Protein AF-A0A7J9AXH0-F1 (afdb_monomer)

Radius of gyration: 22.96 Å; Cα contacts (8 Å, |Δi|>4): 70; chains: 1; bounding box: 42×42×72 Å

Organism: NCBI:txid34288

Solvent-accessible surface area (backbone atoms only — not comparable to full-atom values): 9276 Å² total; per-residue (Å²): 142,60,66,70,61,54,51,52,53,50,53,54,52,52,51,51,49,63,71,73,42,51,74,65,54,50,52,51,52,49,51,52,50,50,40,57,54,37,20,52,28,38,14,60,62,45,39,68,64,46,57,76,74,50,66,73,79,60,76,68,58,72,54,77,76,84,62,96,84,55,97,81,69,86,68,77,56,35,61,53,49,59,60,36,29,52,63,24,42,53,52,37,53,52,36,73,74,63,70,43,71,68,52,54,53,52,46,51,50,27,47,53,54,50,52,52,65,72,55,73,54,97,37,72,68,58,48,52,52,52,51,53,53,51,52,52,53,52,52,51,53,50,51,51,50,52,52,50,52,50,52,49,51,50,56,54,56,63,72,68,60,132

Nearest PDB structures (foldseek):
  8ik3-assembly1_F  TM=2.976E-01  e=2.856E+00  Homo sapiens
  8imo-assembly1_c  TM=2.751E-01  e=8.618E+00  Anthocerotibacter panamensis

InterPro domains:
  IPR007369 Peptidase A22B, signal peptide peptidase [PF04258] (1-133)
  IPR007369 Peptidase A22B, signal peptide peptidase [PTHR12174] (2-134)

Sequence (162 aa):
MRFPFIGSAMLLSLFLLFKFLSKDLVNAVLTCYFFVLGTVALSATILPAMKRFLPKHWNEDLIIWHFPYFRSLEIEFTRSQIIAAIPGSFFCAWYASQKHWLANNILGLAFCIQGIEMLSLGSFKTGAILLVRIGVVILISLFVHWKLGFLYTIYYGFFSLP

Secondary structure (DSSP, 8-state):
--HHHHHHHHHHHHHHHHHHS-HHHHHHHHHHHHHHHHHHHHHHHHHHHHTTTS-GGGSS-B-----TT-TT-----BHHHHHHHHHHHHHHHHHHHH--HHHHHHHHHHHHHHHHHH---SSHHHHHHHHHHHHHHHHHHHHHHHHHHHHHHHHHHHTT--

Structure (mmCIF, N/CA/C/O backbone):
data_AF-A0A7J9AXH0-F1
#
_entry.id   AF-A0A7J9AXH0-F1
#
loop_
_atom_site.group_PDB
_atom_site.id
_atom_site.type_symbol
_atom_site.label_atom_id
_atom_site.label_alt_id
_atom_site.label_comp_id
_atom_site.label_asym_id
_atom_site.label_entity_id
_atom_site.label_seq_id
_atom_site.pdbx_PDB_ins_code
_atom_site.Cartn_x
_atom_site.Cartn_y
_atom_site.Cartn_z
_atom_site.occupancy
_atom_site.B_iso_or_equiv
_atom_site.auth_seq_id
_atom_site.auth_comp_id
_atom_site.auth_asym_id
_atom_site.auth_atom_id
_atom_site.pdbx_PDB_model_num
ATOM 1 N N . MET A 1 1 ? -23.057 18.180 -12.168 1.00 52.19 1 MET A N 1
ATOM 2 C CA . MET A 1 1 ? -23.467 18.507 -10.781 1.00 52.19 1 MET A CA 1
ATOM 3 C C . MET A 1 1 ? -24.158 17.320 -10.081 1.00 52.19 1 MET A C 1
ATOM 5 O O . MET A 1 1 ? -25.211 17.487 -9.491 1.00 52.19 1 MET A O 1
ATOM 9 N N . ARG A 1 2 ? -23.581 16.105 -10.122 1.00 55.50 2 ARG A N 1
ATOM 10 C CA . ARG A 1 2 ? -24.133 14.909 -9.433 1.00 55.50 2 ARG A CA 1
ATOM 11 C C . ARG A 1 2 ? -23.367 14.532 -8.156 1.00 55.50 2 ARG A C 1
ATOM 13 O O . ARG A 1 2 ? -23.830 13.737 -7.351 1.00 55.50 2 ARG A O 1
ATOM 20 N N . PHE A 1 3 ? -22.200 15.144 -7.973 1.00 63.25 3 PHE A N 1
ATOM 21 C CA . PHE A 1 3 ? -21.231 14.824 -6.933 1.00 63.25 3 PHE A CA 1
ATOM 22 C C . PHE A 1 3 ? -21.774 14.877 -5.485 1.00 63.25 3 PHE A C 1
ATOM 24 O O . PHE A 1 3 ? -21.510 13.933 -4.744 1.00 63.25 3 PHE A O 1
ATOM 31 N N . PRO A 1 4 ? -22.584 15.875 -5.064 1.00 75.00 4 PRO A N 1
ATOM 32 C CA . PRO A 1 4 ? -23.054 15.929 -3.674 1.00 75.00 4 PRO A CA 1
ATOM 33 C C . PRO A 1 4 ? -24.117 14.868 -3.339 1.00 75.00 4 PRO A C 1
ATOM 35 O O . PRO A 1 4 ? -24.125 14.339 -2.230 1.00 75.00 4 PRO A O 1
ATOM 38 N N . PHE A 1 5 ? -24.971 14.491 -4.298 1.00 81.50 5 PHE A N 1
ATOM 39 C CA . PHE A 1 5 ? -25.994 13.460 -4.084 1.00 81.50 5 PHE A CA 1
ATOM 40 C C . PHE A 1 5 ? -25.398 12.050 -4.024 1.00 81.50 5 PHE A C 1
ATOM 42 O O . PHE A 1 5 ? -25.774 11.269 -3.153 1.00 81.50 5 PHE A O 1
ATOM 49 N N . ILE A 1 6 ? -24.422 11.742 -4.890 1.00 88.56 6 ILE A N 1
ATOM 50 C CA . ILE A 1 6 ? -23.695 10.463 -4.824 1.00 88.56 6 ILE A CA 1
ATOM 51 C C . ILE A 1 6 ? -22.936 10.343 -3.496 1.00 88.56 6 ILE A C 1
ATOM 53 O O . ILE A 1 6 ? -22.958 9.276 -2.891 1.00 88.56 6 ILE A O 1
ATOM 57 N N . GLY A 1 7 ? -22.321 11.428 -3.009 1.00 83.62 7 GLY A N 1
ATOM 58 C CA . GLY A 1 7 ? -21.620 11.428 -1.722 1.00 83.62 7 GLY A CA 1
ATOM 59 C C . GLY A 1 7 ? -22.544 11.130 -0.537 1.00 83.62 7 GLY A C 1
ATOM 60 O O . GLY A 1 7 ? -22.219 10.289 0.298 1.00 83.62 7 GLY A O 1
ATOM 61 N N . SER A 1 8 ? -23.724 11.758 -0.492 1.00 89.31 8 SER A N 1
ATOM 62 C CA . SER A 1 8 ? -24.710 11.507 0.569 1.00 89.31 8 SER A CA 1
ATOM 63 C C . SER A 1 8 ? -25.245 10.069 0.536 1.00 89.31 8 SER A C 1
ATOM 65 O O . SER A 1 8 ? -25.302 9.412 1.576 1.00 89.31 8 SER A O 1
ATOM 67 N N . ALA A 1 9 ? -25.541 9.536 -0.656 1.00 90.12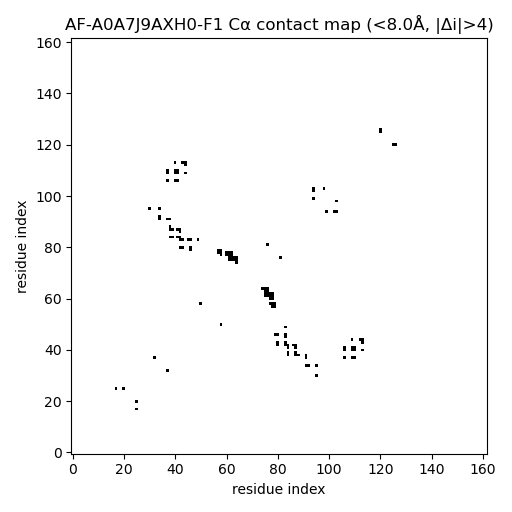 9 ALA A N 1
ATOM 68 C CA . ALA A 1 9 ? -25.961 8.145 -0.822 1.00 90.12 9 ALA A CA 1
ATOM 69 C C . ALA A 1 9 ? -24.865 7.141 -0.406 1.00 90.12 9 ALA A C 1
ATOM 71 O O . ALA A 1 9 ? -25.159 6.156 0.270 1.00 90.12 9 ALA A O 1
ATOM 72 N N . MET A 1 10 ? -23.597 7.411 -0.743 1.00 89.38 10 MET A N 1
ATOM 73 C CA . MET A 1 10 ? -22.444 6.600 -0.321 1.00 89.38 10 MET A CA 1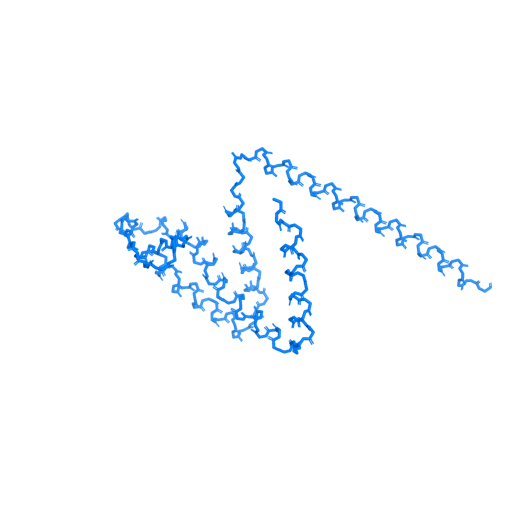
ATOM 74 C C . MET A 1 10 ? -22.281 6.573 1.201 1.00 89.38 10 MET A C 1
ATOM 76 O O . MET A 1 10 ? -22.119 5.500 1.781 1.00 89.38 10 MET A O 1
ATOM 80 N N . LEU A 1 11 ? -22.371 7.734 1.855 1.00 88.06 11 LEU A N 1
ATOM 81 C CA . LEU A 1 11 ? -22.264 7.841 3.312 1.00 88.06 11 LEU A CA 1
ATOM 82 C C . LEU A 1 11 ? -23.411 7.112 4.023 1.00 88.06 11 LEU A C 1
ATOM 84 O O . LEU A 1 11 ? -23.166 6.403 4.999 1.00 88.06 11 LEU A O 1
ATOM 88 N N . LEU A 1 12 ? -24.642 7.228 3.514 1.00 91.88 12 LEU A N 1
ATOM 89 C CA . LEU A 1 12 ? -25.798 6.507 4.050 1.00 91.88 12 LEU A CA 1
ATOM 90 C C . LEU A 1 12 ? -25.628 4.989 3.893 1.00 91.88 12 LEU A C 1
ATOM 92 O O . LEU A 1 12 ? -25.870 4.243 4.841 1.00 91.88 12 LEU A O 1
ATOM 96 N N . SER A 1 13 ? -25.151 4.526 2.736 1.00 87.44 13 SER A N 1
ATOM 97 C CA . SER A 1 13 ? -24.892 3.103 2.498 1.00 87.44 13 SER A CA 1
ATOM 98 C C . SER A 1 13 ? -23.785 2.556 3.406 1.00 87.44 13 SER A C 1
ATOM 100 O O . SER A 1 13 ? -23.914 1.451 3.930 1.00 87.44 13 SER A O 1
ATOM 102 N N . LEU A 1 14 ? -22.720 3.331 3.636 1.00 83.31 14 LEU A N 1
ATOM 103 C CA . LEU A 1 14 ? -21.621 2.950 4.524 1.00 83.31 14 LEU A CA 1
ATOM 104 C C . LEU A 1 14 ? -22.064 2.919 5.998 1.00 83.31 14 LEU A C 1
ATOM 106 O O . LEU A 1 14 ? -21.681 2.021 6.745 1.00 83.31 14 LEU A O 1
ATOM 110 N N . PHE A 1 15 ? -22.929 3.850 6.404 1.00 87.00 15 PHE A N 1
ATOM 111 C CA . PHE A 1 15 ? -23.536 3.853 7.735 1.00 87.00 15 PHE A CA 1
ATOM 112 C C . PHE A 1 15 ? -24.410 2.614 7.974 1.00 87.00 15 PHE A C 1
ATOM 114 O O . PHE A 1 15 ? -24.295 1.972 9.019 1.00 87.00 15 PHE A O 1
ATOM 121 N N . LEU A 1 16 ? -25.252 2.239 7.003 1.00 84.12 16 LEU A N 1
ATOM 122 C CA . LEU A 1 16 ? -26.055 1.015 7.091 1.00 84.12 16 LEU A CA 1
ATOM 123 C C . LEU A 1 16 ? -25.170 -0.235 7.130 1.00 84.12 16 LEU A C 1
ATOM 125 O O . LEU A 1 16 ? -25.423 -1.122 7.942 1.00 84.12 16 LEU A O 1
ATOM 129 N N . LEU A 1 17 ? -24.106 -0.279 6.323 1.00 82.75 17 LEU A N 1
ATOM 130 C CA . LEU A 1 17 ? -23.141 -1.379 6.326 1.00 82.75 17 LEU A CA 1
ATOM 131 C C . LEU A 1 17 ? -22.550 -1.593 7.729 1.00 82.75 17 LEU A C 1
ATOM 133 O O . LEU A 1 17 ? -22.597 -2.705 8.243 1.00 82.75 17 LEU A O 1
ATOM 137 N N . PHE A 1 18 ? -22.064 -0.533 8.384 1.00 78.19 18 PHE A N 1
ATOM 138 C CA . PHE A 1 18 ? -21.505 -0.635 9.738 1.00 78.19 18 PHE A CA 1
ATOM 139 C C . PHE A 1 18 ? -22.547 -0.907 10.824 1.00 78.19 18 PHE A C 1
ATOM 141 O O . PHE A 1 18 ? -22.207 -1.466 11.864 1.00 78.19 18 PHE A O 1
ATOM 148 N N . LYS A 1 19 ? -23.807 -0.518 10.605 1.00 80.75 19 LYS A N 1
ATOM 149 C CA . LYS A 1 19 ? -24.894 -0.775 11.554 1.00 80.75 19 LYS A CA 1
ATOM 150 C C . LYS A 1 19 ? -25.390 -2.224 11.502 1.00 80.75 19 LYS A C 1
ATOM 152 O O . LYS A 1 19 ? -25.782 -2.753 12.538 1.00 80.75 19 LYS A O 1
ATOM 157 N N . PHE A 1 20 ? -25.394 -2.845 10.322 1.00 79.56 20 PHE A N 1
ATOM 158 C CA . PHE A 1 20 ? -25.879 -4.215 10.126 1.00 79.56 20 PHE A CA 1
ATOM 159 C C . PHE A 1 20 ? -24.779 -5.283 10.195 1.00 79.56 20 PHE A C 1
ATOM 161 O O . PHE A 1 20 ? -25.090 -6.439 10.478 1.00 79.56 20 PHE A O 1
ATOM 168 N N . LEU A 1 21 ? -23.507 -4.936 9.973 1.00 80.12 21 LEU A N 1
ATOM 169 C CA . LEU A 1 21 ? -22.401 -5.878 10.141 1.00 80.12 21 LEU A CA 1
ATOM 170 C C . LEU A 1 21 ? -21.919 -5.934 11.594 1.00 80.12 21 LEU A C 1
ATOM 172 O O . LEU A 1 21 ? -21.580 -4.921 12.204 1.00 80.12 21 LEU A O 1
ATOM 176 N N . SER A 1 22 ? -21.797 -7.149 12.127 1.00 81.38 22 SER A N 1
ATOM 177 C CA . SER A 1 22 ? -21.092 -7.399 13.384 1.00 81.38 22 SER A CA 1
ATOM 178 C C . SER A 1 22 ? -19.587 -7.145 13.229 1.00 81.38 22 SER A C 1
ATOM 180 O O . SER A 1 22 ? -19.024 -7.278 12.140 1.00 81.38 22 SER A O 1
ATOM 182 N N . LYS A 1 23 ? -18.914 -6.796 14.336 1.00 79.19 23 LYS A N 1
ATOM 183 C CA . LYS A 1 23 ? -17.469 -6.482 14.368 1.00 79.19 23 LYS A CA 1
ATOM 184 C C . LYS A 1 23 ? -16.612 -7.569 13.707 1.00 79.19 23 LYS A C 1
ATOM 186 O O . LYS A 1 23 ? -15.655 -7.249 13.004 1.00 79.19 23 LYS A O 1
ATOM 191 N N . ASP A 1 24 ? -16.994 -8.832 13.875 1.00 82.56 24 ASP A N 1
ATOM 192 C CA . ASP A 1 24 ? -16.280 -9.974 13.300 1.00 82.56 24 ASP A CA 1
ATOM 193 C C . ASP A 1 24 ? -16.443 -10.054 11.780 1.00 82.56 24 ASP A C 1
ATOM 195 O O . ASP A 1 24 ? -15.471 -10.317 11.069 1.00 82.56 24 ASP A O 1
ATOM 199 N N . LEU A 1 25 ? -17.639 -9.746 11.262 1.00 83.50 25 LEU A N 1
ATOM 200 C CA . LEU A 1 25 ? -17.896 -9.743 9.823 1.00 83.50 25 LEU A CA 1
ATOM 201 C C . LEU A 1 25 ? -17.184 -8.572 9.141 1.00 83.50 25 LEU A C 1
ATOM 203 O O . LEU A 1 25 ? -16.578 -8.766 8.090 1.00 83.50 25 LEU A O 1
ATOM 207 N N . VAL A 1 26 ? -17.165 -7.385 9.765 1.00 83.94 26 VAL A N 1
ATOM 208 C CA . VAL A 1 26 ? -16.379 -6.242 9.262 1.00 83.94 26 VAL A CA 1
ATOM 209 C C . VAL A 1 26 ? -14.899 -6.603 9.179 1.00 83.94 26 VAL A C 1
ATOM 211 O O . VAL A 1 26 ? -14.275 -6.366 8.149 1.00 83.94 26 VAL A O 1
ATOM 214 N N . ASN A 1 27 ? -14.336 -7.203 10.228 1.00 82.56 27 ASN A N 1
ATOM 215 C CA . ASN A 1 27 ? -12.922 -7.566 10.251 1.00 82.56 27 ASN A CA 1
ATOM 216 C C . ASN A 1 27 ? -12.580 -8.636 9.198 1.00 82.56 27 ASN A C 1
ATOM 218 O O . ASN A 1 27 ? -11.549 -8.544 8.529 1.00 82.56 27 ASN A O 1
ATOM 222 N N . ALA A 1 28 ? -13.460 -9.621 9.001 1.00 82.88 28 ALA A N 1
ATOM 223 C CA . ALA A 1 28 ? -13.295 -10.649 7.976 1.00 82.88 28 ALA A CA 1
ATOM 224 C C . ALA A 1 28 ? -13.362 -10.063 6.556 1.00 82.88 28 ALA A C 1
ATOM 226 O O . ALA A 1 28 ? -12.481 -10.330 5.736 1.00 82.88 28 ALA A O 1
ATOM 227 N N . VAL A 1 29 ? -14.359 -9.215 6.277 1.00 83.81 29 VAL A N 1
ATOM 228 C CA . VAL A 1 29 ? -14.506 -8.535 4.979 1.00 83.81 29 VAL A CA 1
ATOM 229 C C . VAL A 1 29 ? -13.319 -7.616 4.714 1.00 83.81 29 VAL A C 1
ATOM 231 O O . VAL A 1 29 ? -12.770 -7.637 3.618 1.00 83.81 29 VAL A O 1
ATOM 234 N N . LEU A 1 30 ? -12.879 -6.857 5.717 1.00 81.25 30 LEU A N 1
ATOM 235 C CA . LEU A 1 30 ? -11.729 -5.967 5.606 1.00 81.25 30 LEU A CA 1
ATOM 236 C C . LEU A 1 30 ? -10.438 -6.752 5.338 1.00 81.25 30 LEU A C 1
ATOM 238 O O . LEU A 1 30 ? -9.657 -6.362 4.477 1.00 81.25 30 LEU A O 1
ATOM 242 N N . THR A 1 31 ? -10.244 -7.890 6.010 1.00 80.44 31 THR A N 1
ATOM 243 C CA . THR A 1 31 ? -9.097 -8.780 5.768 1.00 80.44 31 THR A CA 1
ATOM 244 C C . THR A 1 31 ? -9.127 -9.350 4.348 1.00 80.44 31 THR A C 1
ATOM 246 O O . THR A 1 31 ? -8.109 -9.330 3.661 1.00 80.44 31 THR A O 1
ATOM 249 N N . CYS A 1 32 ? -10.291 -9.803 3.874 1.00 82.25 32 CYS A N 1
ATOM 250 C CA . CYS A 1 32 ? -10.467 -10.289 2.504 1.00 82.25 32 CYS A CA 1
ATOM 251 C C . CYS A 1 32 ? -10.195 -9.183 1.470 1.00 82.25 32 CYS A C 1
ATOM 253 O O . CYS A 1 32 ? -9.470 -9.387 0.498 1.00 82.25 32 CYS A O 1
ATOM 255 N N . TYR A 1 33 ? -10.712 -7.981 1.718 1.00 83.12 33 TYR A N 1
ATOM 256 C CA . TYR A 1 33 ? -10.494 -6.814 0.871 1.00 83.12 33 TYR A CA 1
ATOM 257 C C . TYR A 1 33 ? -9.009 -6.436 0.788 1.00 83.12 33 TYR A C 1
ATOM 259 O O . TYR A 1 33 ? -8.470 -6.285 -0.310 1.00 83.12 33 TYR A O 1
ATOM 267 N N . PHE A 1 34 ? -8.325 -6.354 1.934 1.00 81.94 34 PHE A N 1
ATOM 268 C CA . PHE A 1 34 ? -6.886 -6.100 1.984 1.00 81.94 34 PHE A CA 1
ATOM 269 C C . PHE A 1 34 ? -6.067 -7.211 1.337 1.00 81.94 34 PHE A C 1
ATOM 271 O O . PHE A 1 34 ? -5.035 -6.921 0.743 1.00 81.94 34 PHE A O 1
ATOM 278 N N . PHE A 1 35 ? -6.526 -8.458 1.398 1.00 82.06 35 PHE A N 1
ATOM 279 C CA . PHE A 1 35 ? -5.870 -9.577 0.734 1.00 82.06 35 PHE A CA 1
ATOM 280 C C . PHE A 1 35 ? -5.954 -9.468 -0.796 1.00 82.06 35 PHE A C 1
ATOM 282 O O . PHE A 1 35 ? -4.933 -9.537 -1.486 1.00 82.06 35 PHE A O 1
ATOM 289 N N . VAL A 1 36 ? -7.156 -9.245 -1.338 1.00 81.06 36 VAL A N 1
ATOM 290 C CA . VAL A 1 36 ? -7.369 -9.148 -2.792 1.00 81.06 36 VAL A CA 1
ATOM 291 C C . VAL A 1 36 ? -6.655 -7.924 -3.356 1.00 81.06 36 VAL A C 1
ATOM 293 O O . VAL A 1 36 ? -5.831 -8.049 -4.264 1.00 81.06 36 VAL A O 1
ATOM 296 N N . LEU A 1 37 ? -6.911 -6.742 -2.792 1.00 82.31 37 LEU A N 1
ATOM 297 C CA . LEU A 1 37 ? -6.268 -5.521 -3.272 1.00 82.31 37 LEU A CA 1
ATOM 298 C C . LEU A 1 37 ? -4.773 -5.488 -2.968 1.00 82.31 37 LEU A C 1
ATOM 300 O O . LEU A 1 37 ? -4.008 -4.952 -3.763 1.00 82.31 37 LEU A O 1
ATOM 304 N N . GLY A 1 38 ? -4.348 -6.073 -1.850 1.00 83.69 38 GLY A N 1
ATOM 305 C CA . GLY A 1 38 ? -2.943 -6.156 -1.468 1.00 83.69 38 GLY A CA 1
ATOM 306 C C . GLY A 1 38 ? -2.146 -7.028 -2.424 1.00 83.69 38 GLY A C 1
ATOM 307 O O . GLY A 1 38 ? -1.050 -6.646 -2.816 1.00 83.69 38 GLY A O 1
ATOM 308 N N . THR A 1 39 ? -2.716 -8.148 -2.873 1.00 81.94 39 THR A N 1
ATOM 309 C CA . THR A 1 39 ? -2.101 -9.000 -3.902 1.00 81.94 39 THR A CA 1
ATOM 310 C C . THR A 1 39 ? -1.921 -8.237 -5.213 1.00 81.94 39 THR A C 1
ATOM 312 O O . THR A 1 39 ? -0.839 -8.272 -5.799 1.00 81.94 39 THR A O 1
ATOM 315 N N . VAL A 1 40 ? -2.947 -7.497 -5.649 1.00 80.38 40 VAL A N 1
ATOM 316 C CA . VAL A 1 40 ? -2.879 -6.678 -6.869 1.00 80.38 40 VAL A CA 1
ATOM 317 C C . VAL A 1 40 ? -1.830 -5.572 -6.722 1.00 80.38 40 VAL A C 1
ATOM 319 O O . VAL A 1 40 ? -0.924 -5.490 -7.549 1.00 80.38 40 VAL A O 1
ATOM 322 N N . ALA A 1 41 ? -1.876 -4.787 -5.644 1.00 83.12 41 ALA A N 1
ATOM 323 C CA . ALA A 1 41 ? -0.929 -3.697 -5.398 1.00 83.12 41 ALA A CA 1
ATOM 324 C C . ALA A 1 41 ? 0.521 -4.194 -5.253 1.00 83.12 41 ALA A C 1
ATOM 326 O O . ALA A 1 41 ? 1.443 -3.584 -5.794 1.00 83.12 41 ALA A O 1
ATOM 327 N N . LEU A 1 42 ? 0.744 -5.327 -4.575 1.00 81.00 42 LEU A N 1
ATOM 328 C CA . LEU A 1 42 ? 2.068 -5.949 -4.475 1.00 81.00 42 LEU A CA 1
ATOM 329 C C . LEU A 1 42 ? 2.563 -6.446 -5.830 1.00 81.00 42 LEU A C 1
ATOM 331 O O . LEU A 1 42 ? 3.710 -6.202 -6.192 1.00 81.00 42 LEU A O 1
ATOM 335 N N . SER A 1 43 ? 1.708 -7.113 -6.604 1.00 76.56 43 SER A N 1
ATOM 336 C CA . SER A 1 43 ? 2.090 -7.583 -7.937 1.00 76.56 43 SER A CA 1
ATOM 337 C C . SER A 1 43 ? 2.453 -6.419 -8.867 1.00 76.56 43 SER A C 1
ATOM 339 O O . SER A 1 43 ? 3.465 -6.493 -9.563 1.00 76.56 43 SER A O 1
ATOM 341 N N . ALA A 1 44 ? 1.704 -5.312 -8.809 1.00 75.06 44 ALA A N 1
ATOM 342 C CA . ALA A 1 44 ? 1.949 -4.109 -9.597 1.00 75.06 44 ALA A CA 1
ATOM 343 C C . ALA A 1 44 ? 3.231 -3.373 -9.174 1.00 75.06 44 ALA A C 1
ATOM 345 O O . ALA A 1 44 ? 3.992 -2.936 -10.031 1.00 75.06 44 ALA A O 1
ATOM 346 N N . THR A 1 45 ? 3.532 -3.312 -7.873 1.00 78.25 45 THR A N 1
ATOM 347 C CA . THR A 1 45 ? 4.773 -2.700 -7.361 1.00 78.25 45 THR A CA 1
ATOM 348 C C . THR A 1 45 ? 6.019 -3.557 -7.593 1.00 78.25 45 THR A C 1
ATOM 350 O O . THR A 1 45 ? 7.103 -3.015 -7.814 1.00 78.25 45 THR A O 1
ATOM 353 N N . ILE A 1 46 ? 5.891 -4.886 -7.603 1.00 72.12 46 ILE A N 1
ATOM 354 C CA . ILE A 1 46 ? 6.991 -5.819 -7.903 1.00 72.12 46 ILE A CA 1
ATOM 355 C C . ILE A 1 46 ? 7.278 -5.879 -9.412 1.00 72.12 46 ILE A C 1
ATOM 357 O O . ILE A 1 46 ? 8.429 -6.060 -9.816 1.00 72.12 46 ILE A O 1
ATOM 361 N N . LEU A 1 47 ? 6.266 -5.675 -10.259 1.00 71.25 47 LEU A N 1
ATOM 362 C CA . LEU A 1 47 ? 6.389 -5.704 -11.717 1.00 71.25 47 LEU A CA 1
ATOM 363 C C . LEU A 1 47 ? 7.521 -4.812 -12.282 1.00 71.25 47 LEU A C 1
ATOM 365 O O . LEU A 1 47 ? 8.322 -5.336 -13.058 1.00 71.25 47 LEU A O 1
ATOM 369 N N . PRO A 1 48 ? 7.670 -3.515 -11.928 1.00 67.75 48 PRO A N 1
ATOM 370 C CA . PRO A 1 48 ? 8.776 -2.686 -12.419 1.00 67.75 48 PRO A CA 1
ATOM 371 C C . PRO A 1 48 ? 10.151 -3.169 -11.934 1.00 67.75 48 PRO A C 1
ATOM 373 O O . PRO A 1 48 ? 11.132 -3.034 -12.666 1.00 67.75 48 PRO A O 1
ATOM 376 N N . ALA A 1 49 ? 10.238 -3.781 -10.748 1.00 68.69 49 ALA A N 1
ATOM 377 C CA . ALA A 1 49 ? 11.478 -4.377 -10.250 1.00 68.69 49 ALA A CA 1
ATOM 378 C C . ALA A 1 49 ? 11.833 -5.672 -11.006 1.00 68.69 49 ALA A C 1
ATOM 380 O O . ALA A 1 49 ? 12.991 -5.877 -11.375 1.00 68.69 49 ALA A O 1
ATOM 381 N N . MET A 1 50 ? 10.838 -6.514 -11.306 1.00 62.94 50 MET A N 1
ATOM 382 C CA . MET A 1 50 ? 11.015 -7.756 -12.066 1.00 62.94 50 MET A CA 1
ATOM 383 C C . MET A 1 50 ? 11.284 -7.515 -13.553 1.00 62.94 50 MET A C 1
ATOM 385 O O . MET A 1 50 ? 12.083 -8.240 -14.142 1.00 62.94 50 MET A O 1
ATOM 389 N N . LYS A 1 51 ? 10.712 -6.465 -14.157 1.00 63.97 51 LYS A N 1
ATOM 390 C CA . LYS A 1 51 ? 11.010 -6.057 -15.544 1.00 63.97 51 LYS A CA 1
ATOM 391 C C . LYS A 1 51 ? 12.503 -5.798 -15.786 1.00 63.97 51 LYS A C 1
ATOM 393 O O . LYS A 1 51 ? 12.955 -5.933 -16.915 1.00 63.97 51 LYS A O 1
ATOM 398 N N . ARG A 1 52 ? 13.282 -5.471 -14.745 1.00 63.28 52 ARG A N 1
ATOM 399 C CA . ARG A 1 52 ? 14.745 -5.317 -14.838 1.00 63.28 52 ARG A CA 1
ATOM 400 C C . ARG A 1 52 ? 15.491 -6.651 -14.966 1.00 63.28 52 ARG A C 1
ATOM 402 O O . ARG A 1 52 ? 16.598 -6.670 -15.492 1.00 63.28 52 ARG A O 1
ATOM 409 N N . PHE A 1 53 ? 14.896 -7.739 -14.484 1.00 61.44 53 PHE A N 1
ATOM 410 C CA . PHE A 1 53 ? 15.463 -9.088 -14.521 1.00 61.44 53 PHE A CA 1
ATOM 411 C C . PHE A 1 53 ? 14.850 -9.977 -15.614 1.00 61.44 53 PHE A C 1
ATOM 413 O O . PHE A 1 53 ? 15.450 -10.990 -15.965 1.00 61.44 53 PHE A O 1
ATOM 420 N N . LEU A 1 54 ? 13.683 -9.622 -16.165 1.00 57.16 54 LEU A N 1
ATOM 421 C CA . LEU A 1 54 ? 13.025 -10.393 -17.224 1.00 57.16 54 LEU A CA 1
ATOM 422 C C . LEU A 1 54 ? 13.537 -10.016 -18.634 1.00 57.16 54 LEU A C 1
ATOM 424 O O . LEU A 1 54 ? 13.672 -8.832 -18.946 1.00 57.16 54 LEU A O 1
ATOM 428 N N . PRO A 1 55 ? 13.768 -11.000 -19.526 1.00 55.38 55 PRO A N 1
ATOM 429 C CA . PRO A 1 55 ? 14.123 -10.752 -20.925 1.00 55.38 55 PRO A CA 1
ATOM 430 C C . PRO A 1 55 ? 12.969 -10.085 -21.702 1.00 55.38 55 PRO A C 1
ATOM 432 O O . PRO A 1 55 ? 11.803 -10.433 -21.513 1.00 55.38 55 PRO A O 1
ATOM 435 N N . LYS A 1 56 ? 13.301 -9.149 -22.614 1.00 56.47 56 LYS A N 1
ATOM 436 C CA . LYS A 1 56 ? 12.354 -8.295 -23.379 1.00 56.47 56 LYS A CA 1
ATOM 437 C C . LYS A 1 56 ? 11.165 -9.042 -24.004 1.00 56.47 56 LYS A C 1
ATOM 439 O O . LYS A 1 56 ? 10.063 -8.507 -24.018 1.00 56.47 56 LYS A O 1
ATOM 444 N N . HIS A 1 57 ? 11.371 -10.283 -24.444 1.00 53.09 57 HIS A N 1
ATOM 445 C CA . HIS A 1 57 ? 10.363 -11.099 -25.126 1.00 53.09 57 HIS A CA 1
ATOM 446 C C . HIS A 1 57 ? 9.098 -11.374 -24.287 1.00 53.09 57 HIS A C 1
ATOM 448 O O . HIS A 1 57 ? 8.025 -11.577 -24.840 1.00 53.09 57 HIS A O 1
ATOM 454 N N . TRP A 1 58 ? 9.177 -11.332 -22.950 1.00 50.62 58 TRP A N 1
ATOM 455 C CA . TRP A 1 58 ? 8.010 -11.572 -22.083 1.00 50.62 58 TRP A CA 1
ATOM 456 C C . TRP A 1 58 ? 7.145 -10.329 -21.819 1.00 50.62 58 TRP A C 1
ATOM 458 O O . TRP A 1 58 ? 6.084 -10.423 -21.193 1.00 50.62 58 TRP A O 1
ATOM 468 N N . ASN A 1 59 ? 7.614 -9.162 -22.261 1.00 51.59 59 ASN A N 1
ATOM 469 C CA . ASN A 1 59 ? 6.965 -7.873 -22.044 1.00 51.59 59 ASN A CA 1
ATOM 470 C C . ASN A 1 59 ? 6.130 -7.419 -23.261 1.00 51.59 59 ASN A C 1
ATOM 472 O O . ASN A 1 59 ? 5.399 -6.442 -23.144 1.00 51.59 59 ASN A O 1
ATOM 476 N N . GLU A 1 60 ? 6.244 -8.106 -24.405 1.00 50.41 60 GLU A N 1
ATOM 477 C CA . GLU A 1 60 ? 5.650 -7.704 -25.695 1.00 50.41 60 GLU A CA 1
ATOM 478 C C . GLU A 1 60 ? 4.336 -8.447 -26.033 1.00 50.41 60 GLU A C 1
ATOM 480 O O . GLU A 1 60 ? 3.524 -7.930 -26.797 1.00 50.41 60 GLU A O 1
ATOM 485 N N . ASP A 1 61 ? 4.054 -9.595 -25.402 1.00 45.38 61 ASP A N 1
ATOM 486 C CA . ASP A 1 61 ? 2.783 -10.325 -25.558 1.00 45.38 61 ASP A CA 1
ATOM 487 C C . ASP A 1 61 ? 1.670 -9.707 -24.683 1.00 45.38 61 ASP A C 1
ATOM 489 O O . ASP A 1 61 ? 1.359 -10.181 -23.580 1.00 45.38 61 ASP A O 1
ATOM 493 N N . LEU A 1 62 ? 1.055 -8.630 -25.177 1.00 49.44 62 LEU A N 1
ATOM 494 C CA . LEU A 1 62 ? -0.194 -8.087 -24.638 1.00 49.44 62 LEU A CA 1
ATOM 495 C C . LEU A 1 62 ? -1.349 -9.039 -24.991 1.00 49.44 62 LEU A C 1
ATOM 497 O O . LEU A 1 62 ? -1.864 -9.029 -26.107 1.00 49.44 62 LEU A O 1
ATOM 501 N N . ILE A 1 63 ? -1.775 -9.882 -24.045 1.00 46.00 63 ILE A N 1
ATOM 502 C CA . ILE A 1 63 ? -3.007 -10.666 -24.202 1.00 46.00 63 ILE A CA 1
ATOM 503 C C . ILE A 1 63 ? -4.182 -9.748 -23.866 1.00 46.00 63 ILE A C 1
ATOM 505 O O . ILE A 1 63 ? -4.569 -9.599 -22.709 1.00 46.00 63 ILE A O 1
ATOM 509 N N . ILE A 1 64 ? -4.749 -9.125 -24.895 1.00 44.69 64 ILE A N 1
ATOM 510 C CA . ILE A 1 64 ? -5.945 -8.293 -24.773 1.00 44.69 64 ILE A CA 1
ATOM 511 C C . ILE A 1 64 ? -7.158 -9.225 -24.647 1.00 44.69 64 ILE A C 1
ATOM 513 O O . ILE A 1 64 ? -7.637 -9.786 -25.633 1.00 44.69 64 ILE A O 1
ATOM 517 N N . TRP A 1 65 ? -7.657 -9.414 -23.425 1.00 39.81 65 TRP A N 1
ATOM 518 C CA . TRP A 1 65 ? -8.911 -10.131 -23.178 1.00 39.81 65 TRP A CA 1
ATOM 519 C C . TRP A 1 65 ? -10.101 -9.195 -23.432 1.00 39.81 65 TRP A C 1
ATOM 521 O O . TRP A 1 65 ? -10.421 -8.334 -22.616 1.00 39.81 65 TRP A O 1
ATOM 531 N N . HIS A 1 66 ? -10.769 -9.355 -24.576 1.00 39.75 66 HIS A N 1
ATOM 532 C CA . HIS A 1 66 ? -11.949 -8.565 -24.935 1.00 39.75 66 HIS A CA 1
ATOM 533 C C . HIS A 1 66 ? -13.206 -9.165 -24.274 1.00 39.75 66 HIS A C 1
ATOM 535 O O . HIS A 1 66 ? -13.763 -10.145 -24.766 1.00 39.75 66 HIS A O 1
ATOM 541 N N . PHE A 1 67 ? -13.671 -8.596 -23.156 1.00 40.94 67 PHE A N 1
ATOM 542 C CA . PHE A 1 67 ? -14.974 -8.946 -22.568 1.00 40.94 67 PHE A CA 1
ATOM 543 C C . PHE A 1 67 ? -16.073 -8.033 -23.151 1.00 40.94 67 PHE A C 1
ATOM 545 O O . PHE A 1 67 ? -16.083 -6.836 -22.862 1.00 40.94 67 PHE A O 1
ATOM 552 N N . PRO A 1 68 ? -17.034 -8.553 -23.941 1.00 43.88 68 PRO A N 1
ATOM 553 C CA . PRO A 1 68 ? -17.957 -7.734 -24.740 1.00 43.88 68 PRO A CA 1
ATOM 554 C C . PRO A 1 68 ? -18.995 -6.918 -23.941 1.00 43.88 68 PRO A C 1
ATOM 556 O O . PRO A 1 68 ? -19.735 -6.142 -24.540 1.00 43.88 68 PRO A O 1
ATOM 559 N N . TYR A 1 69 ? -19.065 -7.055 -22.610 1.00 46.03 69 TYR A N 1
ATOM 560 C C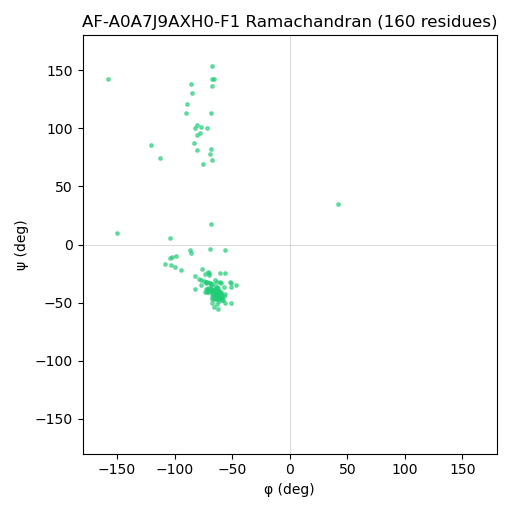A . TYR A 1 69 ? -20.121 -6.446 -21.784 1.00 46.03 69 TYR A CA 1
ATOM 561 C C . TYR A 1 69 ? -19.664 -5.266 -20.895 1.00 46.03 69 TYR A C 1
ATOM 563 O O . TYR A 1 69 ? -20.499 -4.472 -20.470 1.00 46.03 69 TYR A O 1
ATOM 571 N N . PHE A 1 70 ? -18.359 -5.076 -20.646 1.00 42.84 70 PHE A N 1
ATOM 572 C CA . PHE A 1 70 ? -17.852 -4.029 -19.737 1.00 42.84 70 PHE A CA 1
ATOM 573 C C . PHE A 1 70 ? -16.918 -3.045 -20.459 1.00 42.84 70 PHE A C 1
ATOM 575 O O . PHE A 1 70 ? -15.700 -3.170 -20.430 1.00 42.84 70 PHE A O 1
ATOM 582 N N . ARG A 1 71 ? -17.504 -2.022 -21.094 1.00 40.97 71 ARG A N 1
ATOM 583 C CA . ARG A 1 71 ? -16.848 -1.036 -21.984 1.00 40.97 71 ARG A CA 1
ATOM 584 C C . ARG A 1 71 ? -15.859 -0.050 -21.308 1.00 40.97 71 ARG A C 1
ATOM 586 O O . ARG A 1 71 ? -15.553 0.979 -21.888 1.00 40.97 71 ARG A O 1
ATOM 593 N N . SER A 1 72 ? -15.360 -0.318 -2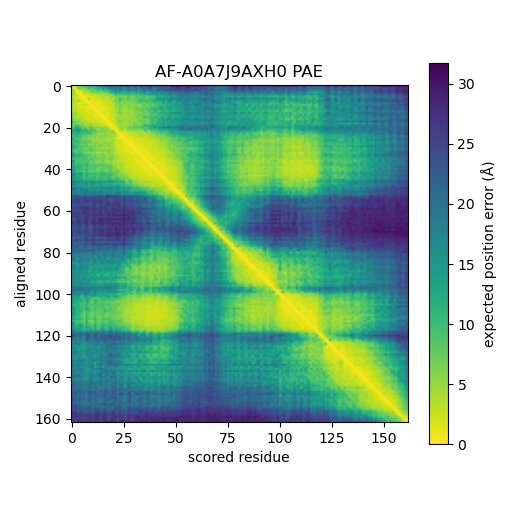0.101 1.00 38.69 72 SER A N 1
ATOM 594 C CA . SER A 1 72 ? -14.430 0.604 -19.413 1.00 38.69 72 SER A CA 1
ATOM 595 C C . SER A 1 72 ? -13.417 -0.056 -18.472 1.00 38.69 72 SER A C 1
ATOM 597 O O . SER A 1 72 ? -12.739 0.646 -17.729 1.00 38.69 72 SER A O 1
ATOM 599 N N . LEU A 1 73 ? -13.300 -1.384 -18.487 1.00 39.72 73 LEU A N 1
ATOM 600 C CA . LEU A 1 73 ? -12.259 -2.108 -17.756 1.00 39.72 73 LEU A CA 1
ATOM 601 C C . LEU A 1 73 ? -11.317 -2.745 -18.778 1.00 39.72 73 LEU A C 1
ATOM 603 O O . LEU A 1 73 ? -11.364 -3.947 -19.022 1.00 39.72 73 LEU A O 1
ATOM 607 N N . GLU A 1 74 ? -10.482 -1.914 -19.402 1.00 41.34 74 GLU A N 1
ATOM 608 C CA . GLU A 1 74 ? -9.294 -2.373 -20.128 1.00 41.34 74 GLU A CA 1
ATOM 609 C C . GLU A 1 74 ? -8.292 -2.888 -19.091 1.00 41.34 74 GLU A C 1
ATOM 611 O O . GLU A 1 74 ? -7.374 -2.191 -18.667 1.00 41.34 74 GLU A O 1
ATOM 616 N N . ILE A 1 75 ? -8.529 -4.098 -18.585 1.00 45.12 75 ILE A N 1
ATOM 617 C CA . ILE A 1 75 ? -7.568 -4.757 -17.708 1.00 45.12 75 ILE A CA 1
ATOM 618 C C . ILE A 1 75 ? -6.540 -5.430 -18.615 1.00 45.12 75 ILE A C 1
ATOM 620 O O . ILE A 1 75 ? -6.696 -6.585 -19.013 1.00 45.12 75 ILE A O 1
ATOM 624 N N . GLU A 1 76 ? -5.507 -4.675 -18.988 1.00 49.69 76 GLU A N 1
ATOM 625 C CA . GLU A 1 76 ? -4.347 -5.186 -19.719 1.00 49.69 76 GLU A CA 1
ATOM 626 C C . GLU A 1 76 ? -3.530 -6.126 -18.817 1.00 49.69 76 GLU A C 1
ATOM 628 O O . GLU A 1 76 ? -2.539 -5.742 -18.195 1.00 49.69 76 GLU A O 1
ATOM 633 N N . PHE A 1 77 ? -3.952 -7.388 -18.721 1.00 48.66 77 PHE A N 1
ATOM 634 C CA . PHE A 1 77 ? -3.194 -8.418 -18.017 1.00 48.66 77 PHE A CA 1
ATOM 635 C C . PHE A 1 77 ? -2.028 -8.906 -18.886 1.00 48.66 77 PHE A C 1
ATOM 637 O O . PHE A 1 77 ? -2.167 -9.795 -19.727 1.00 48.66 77 PHE A O 1
ATOM 644 N N . THR A 1 78 ? -0.834 -8.353 -18.671 1.00 55.59 78 THR A N 1
ATOM 645 C CA . THR A 1 78 ? 0.401 -8.911 -19.249 1.00 55.59 78 THR A CA 1
ATOM 646 C C . THR A 1 78 ? 0.695 -10.278 -18.613 1.00 55.59 78 THR A C 1
ATOM 648 O O . THR A 1 78 ? 0.554 -10.430 -17.399 1.00 55.59 78 THR A O 1
ATOM 651 N N . ARG A 1 79 ? 1.209 -11.269 -19.364 1.00 55.12 79 ARG A N 1
ATOM 652 C CA . ARG A 1 79 ? 1.684 -12.550 -18.775 1.00 55.12 79 ARG A CA 1
ATOM 653 C C . ARG A 1 79 ? 2.673 -12.338 -17.617 1.00 55.12 79 ARG A C 1
ATOM 655 O O . ARG A 1 79 ? 2.659 -13.080 -16.639 1.00 55.12 79 ARG A O 1
ATOM 662 N N . SER A 1 80 ? 3.466 -11.270 -17.697 1.00 54.66 80 SER A N 1
ATOM 663 C CA . SER A 1 80 ? 4.380 -10.821 -16.643 1.00 54.66 80 SER A CA 1
ATOM 664 C C . SER A 1 80 ? 3.674 -10.452 -15.324 1.00 54.66 80 SER A C 1
ATOM 666 O O . SER A 1 80 ? 4.238 -10.687 -14.260 1.00 54.66 80 SER A O 1
ATOM 668 N N . GLN A 1 81 ? 2.439 -9.936 -15.358 1.00 59.06 81 GLN A N 1
ATOM 669 C CA . GLN A 1 81 ? 1.648 -9.654 -14.150 1.00 59.06 81 GLN A CA 1
ATOM 670 C C . GLN A 1 81 ? 1.143 -10.933 -13.487 1.00 59.06 81 GLN A C 1
ATOM 672 O O . GLN A 1 81 ? 1.167 -11.025 -12.267 1.00 59.06 81 GLN A O 1
ATOM 677 N N . ILE A 1 82 ? 0.746 -11.940 -14.270 1.00 65.38 82 ILE A N 1
ATOM 678 C CA . ILE A 1 82 ? 0.318 -13.240 -13.732 1.00 65.38 82 ILE A CA 1
ATOM 679 C C . ILE A 1 82 ? 1.500 -13.921 -13.032 1.00 65.38 82 ILE A C 1
ATOM 681 O O . ILE A 1 82 ? 1.352 -14.418 -11.920 1.00 65.38 82 ILE A O 1
ATOM 685 N N . ILE A 1 83 ? 2.693 -13.875 -13.631 1.00 64.56 83 ILE A N 1
ATOM 686 C CA . ILE A 1 83 ? 3.910 -14.442 -13.033 1.00 64.56 83 ILE A CA 1
ATOM 687 C C . ILE A 1 83 ? 4.338 -13.653 -11.789 1.00 64.56 83 ILE A C 1
ATOM 689 O O . ILE A 1 83 ? 4.707 -14.265 -10.790 1.00 64.56 83 ILE A O 1
ATOM 693 N N . ALA A 1 84 ? 4.242 -12.319 -11.805 1.00 64.50 84 ALA A N 1
ATOM 694 C CA . ALA A 1 84 ? 4.516 -11.475 -10.637 1.00 64.50 84 ALA A CA 1
ATOM 695 C C . ALA A 1 84 ? 3.448 -11.609 -9.529 1.00 64.50 84 ALA A C 1
ATOM 697 O O . ALA A 1 84 ? 3.742 -11.401 -8.350 1.00 64.50 84 ALA A O 1
ATOM 698 N N . ALA A 1 85 ? 2.222 -12.007 -9.874 1.00 67.88 85 ALA A N 1
ATOM 699 C CA . ALA A 1 85 ? 1.142 -12.252 -8.923 1.00 67.88 85 ALA A CA 1
ATOM 700 C C . ALA A 1 85 ? 1.298 -13.579 -8.163 1.00 67.88 85 ALA A C 1
ATOM 702 O O . ALA A 1 85 ? 0.750 -13.711 -7.072 1.00 67.88 85 ALA A O 1
ATOM 703 N N . ILE A 1 86 ? 2.071 -14.547 -8.666 1.00 76.50 86 ILE A N 1
ATOM 704 C CA . ILE A 1 86 ? 2.355 -15.809 -7.956 1.00 76.50 86 ILE A CA 1
ATOM 705 C C . ILE A 1 86 ? 3.111 -15.561 -6.633 1.00 76.50 86 ILE A C 1
ATOM 707 O O . ILE A 1 86 ? 2.600 -15.951 -5.582 1.00 76.50 86 ILE A O 1
ATOM 711 N N . PRO A 1 87 ? 4.272 -14.872 -6.608 1.00 72.88 87 PRO A N 1
ATOM 712 C CA . PRO A 1 87 ? 4.929 -14.541 -5.346 1.00 72.88 87 PRO A CA 1
ATOM 713 C C . PRO A 1 87 ? 4.107 -13.544 -4.514 1.00 72.88 87 PRO A C 1
ATOM 715 O O .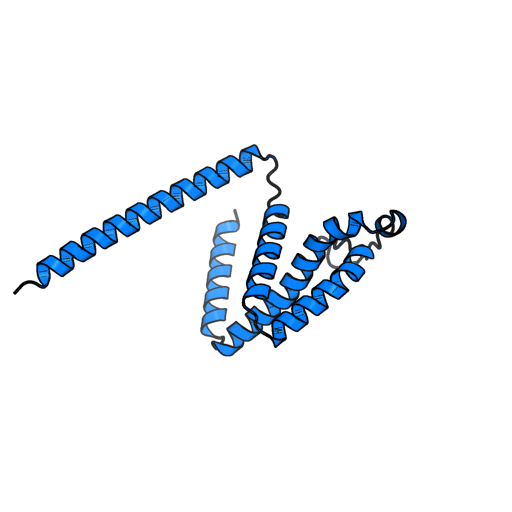 PRO A 1 87 ? 4.084 -13.656 -3.290 1.00 72.88 87 PRO A O 1
ATOM 718 N N . GLY A 1 88 ? 3.382 -12.614 -5.153 1.00 70.38 88 GLY A N 1
ATOM 719 C CA . GLY A 1 88 ? 2.504 -11.660 -4.464 1.00 70.38 88 GLY A CA 1
ATOM 720 C C . GLY A 1 88 ? 1.349 -12.330 -3.710 1.00 70.38 88 GLY A C 1
ATOM 721 O O . GLY A 1 88 ? 1.093 -12.002 -2.554 1.00 70.38 88 GLY A O 1
ATOM 722 N N . SER A 1 89 ? 0.696 -13.317 -4.324 1.00 76.25 89 SER A N 1
ATOM 723 C CA . SER A 1 89 ? -0.395 -14.093 -3.719 1.00 76.25 89 SER A CA 1
ATOM 724 C C . SER A 1 89 ? 0.107 -15.036 -2.629 1.00 76.25 89 SER A C 1
ATOM 726 O O . SER A 1 89 ? -0.531 -15.137 -1.583 1.00 76.25 89 SER A O 1
ATOM 728 N N . PHE A 1 90 ? 1.281 -15.652 -2.805 1.00 79.88 90 PHE A N 1
ATOM 729 C CA . PHE A 1 90 ? 1.921 -16.446 -1.754 1.00 79.88 90 PHE A CA 1
ATOM 730 C C . PHE A 1 90 ? 2.260 -15.588 -0.523 1.00 79.88 90 PHE A C 1
ATOM 732 O O . PHE A 1 90 ? 1.948 -15.965 0.608 1.00 79.88 90 PHE A O 1
ATOM 739 N N . PHE A 1 91 ? 2.821 -14.392 -0.735 1.00 74.19 91 PHE A N 1
ATOM 740 C CA . PHE A 1 91 ? 3.110 -13.439 0.339 1.00 74.19 91 PHE A CA 1
ATOM 741 C C . PHE A 1 91 ? 1.831 -12.944 1.033 1.00 74.19 91 PHE A C 1
ATOM 743 O O . PHE A 1 91 ? 1.782 -12.856 2.262 1.00 74.19 91 PHE A O 1
ATOM 750 N N . CYS A 1 92 ? 0.765 -12.683 0.272 1.00 69.25 92 CYS A N 1
ATOM 751 C CA . CYS A 1 92 ? -0.521 -12.278 0.837 1.00 69.25 92 CYS A CA 1
ATOM 752 C C . CYS A 1 92 ? -1.209 -13.428 1.605 1.00 69.25 92 CYS A C 1
ATOM 754 O O . CYS A 1 92 ? -1.858 -13.195 2.626 1.00 69.25 92 CYS A O 1
ATOM 756 N N . ALA A 1 93 ? -1.035 -14.683 1.171 1.00 76.00 93 ALA A N 1
ATOM 757 C CA . ALA A 1 93 ? -1.597 -15.861 1.843 1.00 76.00 93 ALA A CA 1
ATOM 758 C C . ALA A 1 93 ? -0.867 -16.164 3.158 1.00 76.00 93 ALA A C 1
ATOM 760 O O . ALA A 1 93 ? -1.500 -16.463 4.178 1.00 76.00 93 ALA A O 1
ATOM 761 N N . TRP A 1 94 ? 0.460 -15.993 3.166 1.00 71.75 94 TRP A N 1
ATOM 762 C CA . TRP A 1 94 ? 1.258 -16.003 4.391 1.00 71.75 94 TRP A CA 1
ATOM 763 C C . TRP A 1 94 ? 0.802 -14.900 5.353 1.00 71.75 94 TRP A C 1
ATOM 765 O O . TRP A 1 94 ? 0.614 -15.145 6.548 1.00 71.75 94 TRP A O 1
ATOM 775 N N . TYR A 1 95 ? 0.579 -13.689 4.838 1.00 68.31 95 TYR A N 1
ATOM 776 C CA . TYR A 1 95 ? 0.083 -12.558 5.618 1.00 68.31 95 TYR A CA 1
ATOM 777 C C . TYR A 1 95 ? -1.263 -12.852 6.297 1.00 68.31 95 TYR A C 1
ATOM 779 O O . TYR A 1 95 ? -1.391 -12.633 7.506 1.00 68.31 95 TYR A O 1
ATOM 787 N N . ALA A 1 96 ? -2.230 -13.403 5.556 1.00 65.94 96 ALA A N 1
ATOM 788 C CA . ALA A 1 96 ? -3.553 -13.737 6.083 1.00 65.94 96 ALA A CA 1
ATOM 789 C C . ALA A 1 96 ? -3.489 -14.750 7.242 1.00 65.94 96 ALA A C 1
ATOM 791 O O . ALA A 1 96 ? -4.281 -14.665 8.181 1.00 65.94 96 ALA A O 1
ATOM 792 N N . SER A 1 97 ? -2.517 -15.668 7.202 1.00 64.38 97 SER A N 1
ATOM 793 C CA . SER A 1 97 ? -2.349 -16.716 8.215 1.00 64.38 97 SER A CA 1
ATOM 794 C C . SER A 1 97 ? -1.596 -16.239 9.461 1.00 64.38 97 SER A C 1
ATOM 796 O O . SER A 1 97 ? -1.941 -16.631 10.572 1.00 64.38 97 SER A O 1
ATOM 798 N N . GLN A 1 98 ? -0.572 -15.396 9.300 1.00 64.62 98 GLN A N 1
ATOM 799 C CA . GLN A 1 98 ? 0.342 -15.049 10.396 1.00 64.62 98 GLN A CA 1
ATOM 800 C C . GLN A 1 98 ? 0.084 -13.675 11.035 1.00 64.62 98 GLN A C 1
ATOM 802 O O . GLN A 1 98 ? 0.675 -13.374 12.072 1.00 64.62 98 GLN A O 1
ATOM 807 N N . LYS A 1 99 ? -0.769 -12.821 10.438 1.00 64.75 99 LYS A N 1
ATOM 808 C CA . LYS A 1 99 ? -1.063 -11.445 10.907 1.00 64.75 99 LYS A CA 1
ATOM 809 C C . LYS A 1 99 ? 0.189 -10.676 11.368 1.00 64.75 99 LYS A C 1
ATOM 811 O O . LYS A 1 99 ? 0.150 -9.904 12.325 1.00 64.75 99 LYS A O 1
ATOM 816 N N . HIS A 1 100 ? 1.328 -10.905 10.713 1.00 70.44 100 HIS A N 1
ATOM 817 C CA . HIS A 1 100 ? 2.591 -10.315 11.137 1.00 70.44 100 HIS A CA 1
ATOM 818 C C . HIS A 1 100 ? 2.575 -8.799 10.934 1.00 70.44 100 HIS A C 1
ATOM 820 O O . HIS A 1 100 ? 2.190 -8.292 9.878 1.00 70.44 100 HIS A O 1
ATOM 826 N N . TRP A 1 101 ? 3.079 -8.077 11.935 1.00 78.19 101 TRP A N 1
ATOM 827 C CA . TRP A 1 101 ? 3.194 -6.619 11.917 1.00 78.19 101 TRP A CA 1
ATOM 828 C C . TRP A 1 101 ? 4.012 -6.105 10.717 1.00 78.19 101 TRP A C 1
ATOM 830 O O . TRP A 1 101 ? 3.656 -5.094 10.117 1.00 78.19 101 TRP A O 1
ATOM 840 N N . LEU A 1 102 ? 5.067 -6.825 10.314 1.00 77.81 102 LEU A N 1
ATOM 841 C CA . LEU A 1 102 ? 5.916 -6.445 9.181 1.00 77.81 102 LEU A CA 1
ATOM 842 C C . LEU A 1 102 ? 5.165 -6.515 7.844 1.00 77.81 102 LEU A C 1
ATOM 844 O O . LEU A 1 102 ? 5.303 -5.630 7.004 1.00 77.81 102 LEU A O 1
ATOM 848 N N . ALA A 1 103 ? 4.337 -7.542 7.658 1.00 77.62 103 ALA A N 1
ATOM 849 C CA . ALA A 1 103 ? 3.586 -7.731 6.425 1.00 77.62 103 ALA A CA 1
ATOM 850 C C . ALA A 1 103 ? 2.496 -6.657 6.246 1.00 77.62 103 ALA A C 1
ATOM 852 O O . ALA A 1 103 ? 2.314 -6.169 5.134 1.00 77.62 103 ALA A O 1
ATOM 853 N N . ASN A 1 104 ? 1.868 -6.196 7.339 1.00 82.25 104 ASN A N 1
ATOM 854 C CA . ASN A 1 104 ? 0.985 -5.020 7.319 1.00 82.25 104 ASN A CA 1
ATOM 855 C C . ASN A 1 104 ? 1.701 -3.763 6.801 1.00 82.25 104 ASN A C 1
ATOM 857 O O . ASN A 1 104 ? 1.152 -3.039 5.975 1.00 82.25 104 ASN A O 1
ATOM 861 N N . ASN A 1 105 ? 2.934 -3.515 7.256 1.00 86.31 105 ASN A N 1
ATOM 862 C CA . ASN A 1 105 ? 3.713 -2.350 6.824 1.00 86.31 105 ASN A CA 1
ATOM 863 C C . ASN A 1 105 ? 4.106 -2.433 5.344 1.00 86.31 105 ASN A C 1
ATOM 865 O O . ASN A 1 105 ? 4.029 -1.435 4.631 1.00 86.31 105 ASN A O 1
ATOM 869 N N . ILE A 1 106 ? 4.486 -3.622 4.868 1.00 83.94 106 ILE A N 1
ATOM 870 C CA . ILE A 1 106 ? 4.825 -3.847 3.456 1.0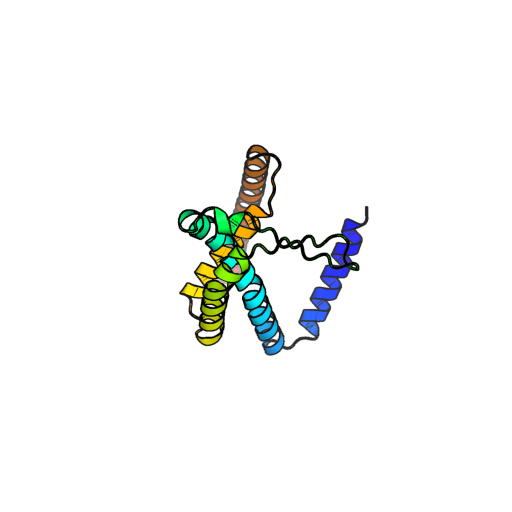0 83.94 106 ILE A CA 1
ATOM 871 C C . ILE A 1 106 ? 3.589 -3.662 2.564 1.00 83.94 106 ILE A C 1
ATOM 873 O O . ILE A 1 106 ? 3.673 -2.983 1.542 1.00 83.94 106 ILE A O 1
ATOM 877 N N . LEU A 1 107 ? 2.431 -4.194 2.967 1.00 85.38 107 LEU A N 1
ATOM 878 C CA . LEU A 1 107 ? 1.163 -3.971 2.263 1.00 85.38 107 LEU A CA 1
ATOM 879 C C . LEU A 1 107 ? 0.769 -2.490 2.254 1.00 85.38 107 LEU A C 1
ATOM 881 O O . LEU A 1 107 ? 0.372 -1.968 1.215 1.00 85.38 107 LEU A O 1
ATOM 885 N N . GLY A 1 108 ? 0.936 -1.795 3.382 1.00 86.88 108 GLY A N 1
ATOM 886 C CA . GLY A 1 108 ? 0.717 -0.353 3.476 1.00 86.88 108 GLY A CA 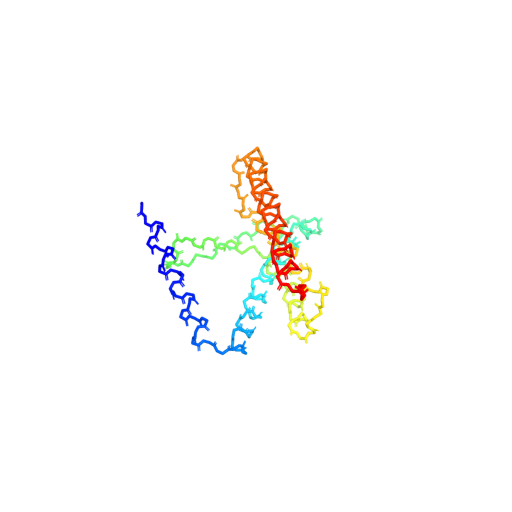1
ATOM 887 C C . GLY A 1 108 ? 1.601 0.436 2.508 1.00 86.88 108 GLY A C 1
ATOM 888 O O . GLY A 1 108 ? 1.103 1.295 1.785 1.00 86.88 108 GLY A O 1
ATOM 889 N N . LEU A 1 109 ? 2.892 0.101 2.425 1.00 87.38 109 LEU A N 1
ATOM 890 C CA . LEU A 1 109 ? 3.815 0.709 1.461 1.00 87.38 109 LEU A CA 1
ATOM 891 C C . LEU A 1 109 ? 3.391 0.447 0.012 1.00 87.38 109 LEU A C 1
ATOM 893 O O . LEU A 1 109 ? 3.388 1.379 -0.792 1.00 87.38 109 LEU A O 1
ATOM 897 N N . ALA A 1 110 ? 2.989 -0.783 -0.314 1.00 84.12 110 ALA A N 1
ATOM 898 C CA . ALA A 1 110 ? 2.517 -1.127 -1.652 1.00 84.12 110 ALA A CA 1
ATOM 899 C C . ALA A 1 110 ? 1.264 -0.323 -2.043 1.00 84.12 110 ALA A C 1
ATOM 901 O O . ALA A 1 110 ? 1.200 0.215 -3.149 1.00 84.12 110 ALA A O 1
ATOM 902 N N . PHE A 1 111 ? 0.307 -0.154 -1.121 1.00 85.81 111 PHE A N 1
ATOM 903 C CA . PHE A 1 111 ? -0.866 0.696 -1.348 1.00 85.81 111 PHE A CA 1
ATOM 904 C C . PHE A 1 111 ? -0.511 2.168 -1.522 1.00 85.81 111 PHE A C 1
ATOM 906 O O . PHE A 1 111 ? -1.095 2.831 -2.377 1.00 85.81 111 PHE A O 1
ATOM 913 N N . CYS A 1 112 ? 0.447 2.682 -0.751 1.00 87.94 112 CYS A N 1
ATOM 914 C CA . CYS A 1 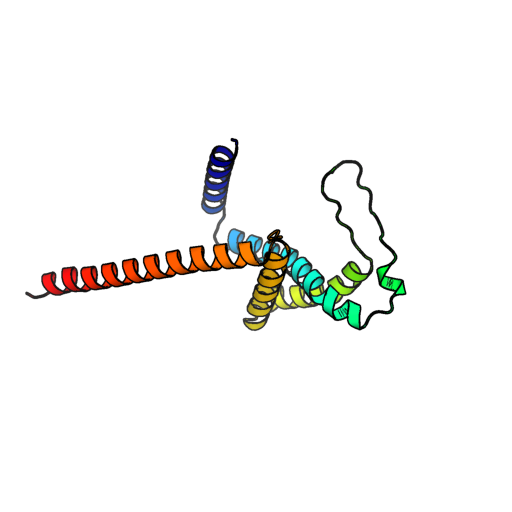112 ? 0.911 4.056 -0.909 1.00 87.94 112 CYS A CA 1
ATOM 915 C C . CYS A 1 112 ? 1.523 4.283 -2.297 1.00 87.94 112 CYS A C 1
ATOM 917 O O . CYS A 1 112 ? 1.189 5.269 -2.949 1.00 87.94 112 CYS A O 1
ATOM 919 N N . ILE A 1 113 ? 2.371 3.367 -2.776 1.00 83.69 113 ILE A N 1
ATOM 920 C CA . ILE A 1 113 ? 3.000 3.482 -4.101 1.00 83.69 113 ILE A CA 1
ATOM 921 C C . ILE A 1 113 ? 1.938 3.421 -5.206 1.00 83.69 113 ILE A C 1
ATOM 923 O O . ILE A 1 113 ? 1.912 4.297 -6.070 1.00 83.69 113 ILE A O 1
ATOM 927 N N . GLN A 1 114 ? 1.015 2.457 -5.137 1.00 83.62 114 GLN A N 1
ATOM 928 C CA . GLN A 1 114 ? -0.055 2.336 -6.130 1.00 83.62 114 GLN A CA 1
ATOM 929 C C . GLN A 1 114 ? -1.008 3.540 -6.107 1.00 83.62 114 GLN A C 1
ATOM 931 O O . GLN A 1 114 ? -1.443 4.019 -7.152 1.00 83.62 114 GLN A O 1
ATOM 936 N N . GLY A 1 115 ? -1.318 4.064 -4.919 1.00 82.31 115 GLY A N 1
ATOM 937 C CA . GLY A 1 115 ? -2.147 5.257 -4.762 1.00 82.31 115 GLY A CA 1
ATOM 938 C C . GLY A 1 115 ? -1.500 6.507 -5.361 1.00 82.31 115 GLY A C 1
ATOM 939 O O . GLY A 1 115 ? -2.197 7.327 -5.957 1.00 82.31 115 GLY A O 1
ATOM 940 N N . ILE A 1 116 ? -0.173 6.638 -5.258 1.00 80.88 116 ILE A N 1
ATOM 941 C CA . ILE A 1 116 ? 0.585 7.717 -5.906 1.00 80.88 116 ILE A CA 1
ATOM 942 C C . ILE A 1 116 ? 0.573 7.553 -7.430 1.00 80.88 116 ILE A C 1
ATOM 944 O O . ILE A 1 116 ? 0.413 8.544 -8.134 1.00 80.88 116 ILE A O 1
ATOM 948 N N . GLU A 1 117 ? 0.690 6.329 -7.947 1.00 74.19 117 GLU A N 1
ATOM 949 C CA . GLU A 1 117 ? 0.605 6.067 -9.390 1.00 74.19 117 GLU A CA 1
ATOM 950 C C . GLU A 1 117 ? -0.783 6.417 -9.958 1.00 74.19 117 GLU A C 1
ATOM 952 O O . GLU A 1 117 ? -0.889 7.015 -11.028 1.00 74.19 117 GLU A O 1
ATOM 957 N N . MET A 1 118 ? -1.855 6.129 -9.210 1.00 71.75 118 MET A N 1
ATOM 958 C CA . MET A 1 118 ? -3.225 6.521 -9.577 1.00 71.75 118 MET A CA 1
ATOM 959 C C . MET A 1 118 ? -3.474 8.030 -9.452 1.00 71.75 118 MET A C 1
ATOM 961 O O . MET A 1 118 ? -4.356 8.573 -10.124 1.00 71.75 118 MET A O 1
ATOM 965 N N . LEU A 1 119 ? -2.695 8.732 -8.624 1.00 74.00 119 LEU A N 1
ATOM 966 C CA . LEU A 1 119 ? -2.635 10.191 -8.596 1.00 74.00 119 LEU A CA 1
ATOM 967 C C . LEU A 1 119 ? -1.839 10.684 -9.812 1.00 74.00 119 LEU A C 1
ATOM 969 O O . LEU A 1 119 ? -0.751 11.246 -9.688 1.00 74.00 119 LEU A O 1
ATOM 973 N N . SER A 1 120 ? -2.422 10.522 -11.004 1.00 62.62 120 SER A N 1
ATOM 974 C CA . SER A 1 120 ? -1.949 11.129 -12.251 1.00 62.62 120 SER A CA 1
ATOM 975 C C . SER A 1 120 ? -2.139 12.647 -12.189 1.00 62.62 120 SER A C 1
ATOM 977 O O . SER A 1 120 ? -3.025 13.241 -12.809 1.00 62.62 120 SER A O 1
ATOM 979 N N . LEU A 1 121 ? -1.308 13.302 -11.391 1.00 61.28 121 LEU A N 1
ATOM 980 C CA . LEU A 1 121 ? -1.191 14.743 -11.376 1.00 61.28 121 LEU A CA 1
ATOM 981 C C . LEU A 1 121 ? -0.556 15.128 -12.705 1.00 61.28 121 LEU A C 1
ATOM 983 O O . LEU A 1 121 ? 0.611 14.834 -12.942 1.00 61.28 121 LEU A O 1
ATOM 987 N N . GLY A 1 122 ? -1.315 15.818 -13.560 1.00 62.00 122 GLY A N 1
ATOM 988 C CA . GLY A 1 122 ? -0.842 16.284 -14.872 1.00 62.00 122 GLY A CA 1
ATOM 989 C C . GLY A 1 122 ? 0.418 17.165 -14.820 1.00 62.00 122 GLY A C 1
ATOM 990 O O . GLY A 1 122 ? 0.956 17.536 -15.857 1.00 62.00 122 GLY A O 1
ATOM 991 N N . SER A 1 123 ? 0.902 17.509 -13.622 1.00 70.25 123 SER A N 1
ATOM 992 C CA . SER A 1 123 ? 2.231 18.058 -13.389 1.00 70.25 123 SER A CA 1
ATOM 993 C C . SER A 1 123 ? 2.673 17.829 -11.938 1.00 70.25 123 SER A C 1
ATOM 995 O O . SER A 1 123 ? 1.885 18.017 -11.006 1.00 70.25 123 SER A O 1
ATOM 997 N N . PHE A 1 124 ? 3.964 17.541 -11.731 1.00 76.06 124 PHE A N 1
ATOM 998 C CA . PHE A 1 124 ? 4.607 17.515 -10.406 1.00 76.06 124 PHE A CA 1
ATOM 999 C C . PHE A 1 124 ? 4.336 18.801 -9.603 1.00 76.06 124 PHE A C 1
ATOM 1001 O O . PHE A 1 124 ? 4.136 18.762 -8.389 1.00 76.06 124 PHE A O 1
ATOM 1008 N N . LYS A 1 125 ? 4.228 19.944 -10.297 1.00 75.56 125 LYS A N 1
ATOM 1009 C CA . LYS A 1 125 ? 3.900 21.250 -9.706 1.00 75.56 125 LYS A CA 1
ATOM 1010 C C . LYS A 1 125 ? 2.545 21.243 -8.994 1.00 75.56 125 LYS A C 1
ATOM 1012 O O . LYS A 1 125 ? 2.428 21.762 -7.888 1.00 75.56 125 LYS A O 1
ATOM 1017 N N . THR A 1 126 ? 1.536 20.620 -9.598 1.00 80.56 126 THR A N 1
ATOM 1018 C CA . THR A 1 126 ? 0.193 20.495 -9.015 1.00 80.56 126 THR A CA 1
ATOM 1019 C C . THR A 1 126 ? 0.214 19.581 -7.790 1.00 80.56 126 THR A C 1
ATOM 1021 O O . THR A 1 126 ? -0.427 19.891 -6.787 1.00 80.56 126 THR A O 1
ATOM 1024 N N . GLY A 1 127 ? 1.009 18.505 -7.830 1.00 79.25 127 GLY A N 1
ATOM 1025 C CA . GLY A 1 127 ? 1.241 17.627 -6.678 1.00 79.25 127 GLY A CA 1
ATOM 1026 C C . GLY A 1 127 ? 1.854 18.344 -5.482 1.00 79.25 127 GLY A C 1
ATOM 1027 O O . GLY A 1 127 ? 1.348 18.229 -4.367 1.00 79.25 127 GLY A O 1
ATOM 1028 N N . ALA A 1 128 ? 2.887 19.153 -5.722 1.00 81.19 128 ALA A N 1
ATOM 1029 C CA . ALA A 1 128 ? 3.523 19.957 -4.683 1.00 81.19 128 ALA A CA 1
ATOM 1030 C C . ALA A 1 128 ? 2.550 20.975 -4.061 1.00 81.19 128 ALA A C 1
ATOM 1032 O O . ALA A 1 128 ? 2.494 21.107 -2.839 1.00 81.19 128 ALA A O 1
ATOM 1033 N N . ILE A 1 129 ? 1.726 21.645 -4.877 1.00 85.06 129 ILE A N 1
ATOM 1034 C CA . ILE A 1 129 ? 0.713 22.596 -4.384 1.00 85.06 129 ILE A CA 1
ATOM 1035 C C . ILE A 1 129 ? -0.329 21.888 -3.503 1.00 85.06 129 ILE A C 1
ATOM 1037 O O . ILE A 1 129 ? -0.701 22.407 -2.448 1.00 85.06 129 ILE A O 1
ATOM 1041 N N . LEU A 1 130 ? -0.786 20.695 -3.898 1.00 81.38 130 LEU A N 1
ATOM 1042 C CA . LEU A 1 130 ? -1.735 19.914 -3.099 1.00 81.38 130 LEU A CA 1
ATOM 1043 C C . LEU A 1 130 ? -1.132 19.449 -1.767 1.00 81.38 130 LEU A C 1
ATOM 1045 O O . LEU A 1 130 ? -1.809 19.547 -0.740 1.00 81.38 130 LEU A O 1
ATOM 1049 N N . LEU A 1 131 ? 0.131 19.007 -1.765 1.00 82.19 131 LEU A N 1
ATOM 1050 C CA . LEU A 1 131 ? 0.849 18.615 -0.547 1.00 82.19 131 LEU A CA 1
ATOM 1051 C C . LEU A 1 131 ? 0.999 19.786 0.427 1.00 82.19 131 LEU A C 1
ATOM 1053 O O . LEU A 1 131 ? 0.683 19.639 1.607 1.00 82.19 131 LEU A O 1
ATOM 1057 N N . VAL A 1 132 ? 1.405 20.961 -0.065 1.00 89.94 132 VAL A N 1
ATOM 1058 C CA . VAL A 1 132 ? 1.510 22.175 0.761 1.00 89.94 132 VAL A CA 1
ATOM 1059 C C . VAL A 1 132 ? 0.151 22.530 1.363 1.00 89.94 132 VAL A C 1
ATOM 1061 O O . VAL A 1 132 ? 0.058 22.792 2.562 1.00 89.94 132 VAL A O 1
ATOM 1064 N N . ARG A 1 133 ? -0.925 22.481 0.568 1.00 88.00 133 ARG A N 1
ATOM 1065 C CA . ARG A 1 133 ? -2.270 22.824 1.048 1.00 88.00 133 ARG A CA 1
ATOM 1066 C C . ARG A 1 133 ? -2.756 21.882 2.151 1.00 88.00 133 ARG A C 1
ATOM 1068 O O . ARG A 1 133 ? -3.280 22.355 3.156 1.00 88.00 133 ARG A O 1
ATOM 1075 N N . ILE A 1 134 ? -2.585 20.571 1.982 1.00 85.56 134 ILE A N 1
ATOM 1076 C CA . ILE A 1 134 ? -2.977 19.585 3.000 1.00 85.56 134 ILE A CA 1
ATOM 1077 C C . ILE A 1 134 ? -2.095 19.719 4.250 1.00 85.56 134 ILE A C 1
ATOM 1079 O O . ILE A 1 134 ? -2.626 19.726 5.358 1.00 85.56 134 ILE A O 1
ATOM 1083 N N . GLY A 1 135 ? -0.782 19.909 4.092 1.00 87.50 135 GLY A N 1
ATOM 1084 C CA . GLY A 1 135 ? 0.143 20.095 5.215 1.00 87.50 135 GLY A CA 1
ATOM 1085 C C . GLY A 1 135 ? -0.190 21.316 6.077 1.00 87.50 135 GLY A C 1
ATOM 1086 O O . GLY A 1 135 ? -0.210 21.216 7.302 1.00 87.50 135 GLY A O 1
ATOM 1087 N N . VAL A 1 136 ? -0.537 22.446 5.451 1.00 88.50 136 VAL A N 1
ATOM 1088 C CA . VAL A 1 136 ? -0.955 23.664 6.168 1.00 88.50 136 VAL A CA 1
ATOM 1089 C C . VAL A 1 136 ? -2.260 23.438 6.938 1.00 88.50 136 VAL A C 1
ATOM 1091 O O . VAL A 1 136 ? -2.353 23.822 8.102 1.00 88.50 136 VAL A O 1
ATOM 1094 N N . VAL A 1 137 ? -3.253 22.774 6.337 1.00 88.12 137 VAL A N 1
ATOM 1095 C CA . VAL A 1 137 ? -4.523 22.464 7.020 1.00 88.12 137 VAL A CA 1
ATOM 1096 C C . VAL A 1 137 ? -4.303 21.522 8.208 1.00 88.12 137 VAL A C 1
ATOM 1098 O O . VAL A 1 137 ? -4.877 21.750 9.273 1.00 88.12 137 VAL A O 1
ATOM 1101 N N . ILE A 1 138 ? -3.442 20.510 8.063 1.00 88.06 138 ILE A N 1
ATOM 1102 C CA . ILE A 1 138 ? -3.083 19.599 9.161 1.00 88.06 138 ILE A CA 1
ATOM 1103 C C . ILE A 1 138 ? -2.409 20.372 10.298 1.00 88.06 138 ILE A C 1
ATOM 1105 O O . ILE A 1 138 ? -2.808 20.216 11.450 1.00 88.06 138 ILE A O 1
ATOM 1109 N N . LEU A 1 139 ? -1.443 21.243 9.992 1.00 87.88 139 LEU A N 1
ATOM 1110 C CA . LEU A 1 139 ? -0.739 22.042 10.998 1.00 87.88 139 LEU A CA 1
ATOM 1111 C C . LEU A 1 139 ? -1.696 22.961 11.771 1.00 87.88 139 LEU A C 1
ATOM 1113 O O . LEU A 1 139 ? -1.637 23.020 12.998 1.00 87.88 139 LEU A O 1
ATOM 1117 N N . ILE A 1 140 ? -2.611 23.633 11.067 1.00 89.00 140 ILE A N 1
ATOM 1118 C CA . ILE A 1 140 ? -3.636 24.485 11.685 1.00 89.00 140 ILE A CA 1
ATOM 1119 C C . ILE A 1 140 ? -4.558 23.647 12.573 1.00 89.00 140 ILE A C 1
ATOM 1121 O O . ILE A 1 140 ? -4.807 24.025 13.715 1.00 89.00 140 ILE A O 1
ATOM 1125 N N . SER A 1 141 ? -5.038 22.499 12.089 1.00 84.25 141 SER A N 1
ATOM 1126 C CA . SER A 1 141 ? -5.920 21.624 12.869 1.00 84.25 141 SER A CA 1
ATOM 1127 C C . SER A 1 141 ? -5.229 21.086 14.125 1.00 84.25 141 SER A C 1
ATOM 1129 O O . SER A 1 141 ? -5.861 20.990 15.175 1.00 84.25 141 SER A O 1
ATOM 1131 N N . LEU A 1 142 ? -3.936 20.769 14.041 1.00 87.25 142 LEU A N 1
ATOM 1132 C CA . LEU A 1 142 ? -3.139 20.277 15.163 1.00 87.25 142 LEU A CA 1
ATOM 1133 C C . LEU A 1 142 ? -2.879 21.391 16.185 1.00 87.25 142 LEU A C 1
ATOM 1135 O O . LEU A 1 142 ? -3.042 21.176 17.384 1.00 87.25 142 LEU A O 1
ATOM 1139 N N . PHE A 1 143 ? -2.583 22.603 15.716 1.00 87.44 143 PHE A N 1
ATOM 1140 C CA . PHE A 1 143 ? -2.442 23.779 16.572 1.00 87.44 143 PHE A CA 1
ATOM 1141 C C . PHE A 1 143 ? -3.758 24.149 17.274 1.00 87.44 143 PHE A C 1
ATOM 1143 O O . PHE A 1 143 ? -3.763 24.421 18.473 1.00 87.44 143 PHE A O 1
ATOM 1150 N N . VAL A 1 144 ? -4.888 24.112 16.561 1.00 85.25 144 VAL A N 1
ATOM 1151 C CA . VAL A 1 144 ? -6.221 24.361 17.135 1.00 85.25 144 VAL A CA 1
ATOM 1152 C C . VAL A 1 144 ? -6.581 23.289 18.161 1.00 85.25 144 VAL A C 1
ATOM 1154 O O . VAL A 1 144 ? -7.021 23.634 19.256 1.00 85.25 144 VAL A O 1
ATOM 1157 N N . HIS A 1 145 ? -6.353 22.010 17.852 1.00 84.75 145 HIS A N 1
ATOM 1158 C CA . HIS A 1 145 ? -6.601 20.917 18.792 1.00 84.75 145 HIS A CA 1
ATOM 1159 C C . HIS A 1 145 ? -5.730 21.039 20.051 1.00 84.75 145 HIS A C 1
ATOM 1161 O O . HIS A 1 145 ? -6.241 20.900 21.160 1.00 84.75 145 HIS A O 1
ATOM 1167 N N . TRP A 1 146 ? -4.445 21.380 19.906 1.00 77.69 146 TRP A N 1
ATOM 1168 C CA . TRP A 1 146 ? -3.538 21.580 21.039 1.00 77.69 146 TRP A CA 1
ATOM 1169 C C . TRP A 1 146 ? -3.934 22.793 21.894 1.00 77.69 146 TRP A C 1
ATOM 1171 O O . TRP A 1 146 ? -3.967 22.705 23.120 1.00 77.69 146 TRP A O 1
ATOM 1181 N N . LYS A 1 147 ? -4.334 23.903 21.261 1.00 82.94 147 LYS A N 1
ATOM 1182 C CA . LYS A 1 147 ? -4.807 25.105 21.961 1.00 82.94 147 LYS A CA 1
ATOM 1183 C C . LYS A 1 147 ? -6.126 24.856 22.702 1.00 82.94 147 LYS A C 1
ATOM 1185 O O . LYS A 1 147 ? -6.262 25.280 23.846 1.00 82.94 147 LYS A O 1
ATOM 1190 N N . LEU A 1 148 ? -7.073 24.146 22.085 1.00 79.56 148 LEU A N 1
ATOM 1191 C CA . LEU A 1 148 ? -8.322 23.731 22.731 1.00 79.56 148 LEU A CA 1
ATOM 1192 C C . LEU A 1 148 ? -8.060 22.759 23.887 1.00 79.56 148 LEU A C 1
ATOM 1194 O O . LEU A 1 148 ? -8.637 22.944 24.951 1.00 79.56 148 LEU A O 1
ATOM 1198 N N . GLY A 1 149 ? -7.158 21.786 23.725 1.00 77.75 149 GLY A N 1
ATOM 1199 C CA . GLY A 1 149 ? -6.762 20.861 24.794 1.00 77.75 149 GLY A CA 1
ATOM 1200 C C . GLY A 1 149 ? -6.084 21.557 25.982 1.00 77.75 149 GLY A C 1
ATOM 1201 O O . GLY A 1 149 ? -6.343 21.212 27.137 1.00 77.75 149 GLY A O 1
ATOM 1202 N N . PHE A 1 150 ? -5.280 22.591 25.717 1.00 81.00 150 PHE A N 1
ATOM 1203 C CA . PHE A 1 150 ? -4.686 23.435 26.755 1.00 81.00 150 PHE A CA 1
ATOM 1204 C C . PHE A 1 150 ? -5.745 24.266 27.498 1.00 81.00 150 PHE A C 1
ATOM 1206 O O . PHE A 1 150 ? -5.783 24.263 28.726 1.00 81.00 150 PHE A O 1
ATOM 1213 N N . LEU A 1 151 ? -6.660 24.912 26.766 1.00 78.19 151 LEU A N 1
ATOM 1214 C CA . LEU A 1 151 ? -7.794 25.644 27.345 1.00 78.19 151 LEU A CA 1
ATOM 1215 C C . LEU A 1 151 ? -8.706 24.734 28.176 1.00 78.19 151 LEU A C 1
ATOM 1217 O O . LEU A 1 151 ? -9.122 25.135 29.255 1.00 78.19 151 LEU A O 1
ATOM 1221 N N . TYR A 1 152 ? -8.971 23.510 27.715 1.00 76.56 152 TYR A N 1
ATOM 1222 C CA . TYR A 1 152 ? -9.771 22.521 28.440 1.00 76.56 152 TYR A CA 1
ATOM 1223 C C . TYR A 1 152 ? -9.085 22.101 29.748 1.00 76.56 152 TYR A C 1
ATOM 1225 O O . TYR A 1 152 ? -9.718 22.078 30.799 1.00 76.56 152 TYR A O 1
ATOM 1233 N N . THR A 1 153 ? -7.772 21.858 29.717 1.00 77.31 153 THR A N 1
ATOM 1234 C CA . THR A 1 153 ? -6.984 21.556 30.925 1.00 77.31 153 THR A CA 1
ATOM 1235 C C . THR A 1 153 ? -7.015 22.707 31.934 1.00 77.31 153 THR A C 1
ATOM 1237 O O . THR A 1 153 ? -7.162 22.459 33.126 1.00 77.31 153 THR A O 1
ATOM 1240 N N . ILE A 1 154 ? -6.946 23.964 31.482 1.00 77.50 154 ILE A N 1
ATOM 1241 C CA . ILE A 1 154 ? -7.088 25.128 32.372 1.00 77.50 154 ILE A CA 1
ATOM 1242 C C . ILE A 1 154 ? -8.515 25.228 32.923 1.00 77.50 154 ILE A C 1
ATOM 1244 O O . ILE A 1 154 ? -8.682 25.423 34.121 1.00 77.50 154 ILE A O 1
ATOM 1248 N N . TYR A 1 155 ? -9.544 25.066 32.087 1.00 73.00 155 TYR A N 1
ATOM 1249 C CA . TYR A 1 155 ? -10.940 25.225 32.509 1.00 73.00 155 TYR A CA 1
ATOM 1250 C C . TYR A 1 155 ? -11.356 24.171 33.546 1.00 73.00 155 TYR A C 1
ATOM 1252 O O . TYR A 1 155 ? -11.966 24.509 34.555 1.00 73.00 155 TYR A O 1
ATOM 1260 N N . TYR A 1 156 ? -10.975 22.906 33.343 1.00 66.00 156 TYR A N 1
ATOM 1261 C CA . TYR A 1 156 ? -11.267 21.821 34.288 1.00 66.00 156 TYR A CA 1
ATOM 1262 C C . TYR A 1 156 ? -10.274 21.751 35.456 1.00 66.00 156 TYR A C 1
ATOM 1264 O O . TYR A 1 156 ? -10.654 21.327 36.547 1.00 66.00 156 TYR A O 1
ATOM 1272 N N . GLY A 1 157 ? -9.031 22.204 35.272 1.00 62.62 157 GLY A N 1
ATOM 1273 C CA . GLY A 1 157 ? -8.049 22.313 36.353 1.00 62.62 157 GLY A CA 1
ATOM 1274 C C . GLY A 1 157 ? -8.356 23.453 37.329 1.00 62.62 157 GLY A C 1
ATOM 1275 O O . GLY A 1 157 ? -8.115 23.307 38.522 1.00 62.62 157 GLY A O 1
ATOM 1276 N N . PHE A 1 158 ? -8.950 24.553 36.856 1.00 58.44 158 PHE A N 1
ATOM 1277 C CA . PHE A 1 158 ? -9.355 25.683 37.698 1.00 58.44 158 PHE A CA 1
ATOM 1278 C C . PHE A 1 158 ? -10.664 25.417 38.460 1.00 58.44 158 PHE A C 1
ATOM 1280 O O . PHE A 1 158 ? -10.837 25.913 39.565 1.00 58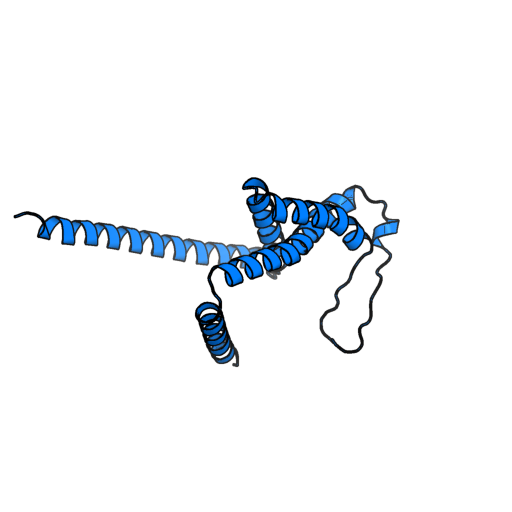.44 158 PHE A O 1
ATOM 1287 N N . PHE A 1 159 ? -11.565 24.597 37.908 1.00 57.75 159 PHE A N 1
ATOM 1288 C CA . PHE A 1 159 ? -12.835 24.226 38.554 1.00 57.75 159 PHE A CA 1
ATOM 1289 C C . PHE A 1 159 ? -12.728 23.018 39.510 1.00 57.75 159 PHE A C 1
ATOM 1291 O O . PHE A 1 159 ? -13.712 22.668 40.154 1.00 57.75 159 PHE A O 1
ATOM 1298 N N . SER A 1 160 ? -11.556 22.371 39.600 1.00 56.31 160 SER A N 1
ATOM 1299 C CA . SER A 1 160 ? -11.300 21.223 40.495 1.00 56.31 160 SER A CA 1
ATOM 1300 C C . SER A 1 160 ? -10.479 21.580 41.743 1.00 56.31 160 SER A C 1
ATOM 1302 O O . SER A 1 160 ? -10.092 20.685 42.494 1.00 56.31 160 SER A O 1
ATOM 1304 N N . LEU A 1 161 ? -10.181 22.863 41.964 1.00 53.38 161 LEU A N 1
ATOM 1305 C CA . LEU A 1 161 ? -9.576 23.346 43.205 1.00 53.38 161 LEU A CA 1
ATOM 1306 C C . LEU A 1 161 ? -10.712 23.689 44.191 1.00 53.38 161 LEU A C 1
ATOM 1308 O O . LEU A 1 161 ? -11.573 24.487 43.816 1.00 53.38 161 LEU A O 1
ATOM 1312 N N . PRO A 1 162 ? -10.770 23.057 45.381 1.00 54.22 162 PRO A N 1
ATOM 1313 C CA . PRO A 1 162 ? -11.786 23.342 46.396 1.00 54.22 162 PRO A CA 1
ATOM 1314 C C . PRO A 1 162 ? -11.646 24.740 47.009 1.00 54.22 162 PRO A C 1
ATOM 1316 O O . PRO A 1 162 ? -10.509 25.269 47.046 1.00 54.22 162 PRO A O 1
#

Foldseek 3Di:
DCVVVVVVVVVVVVVVVVVPDDPVRVVVVVLVVLLVVLLQLQLVVCLVVVVVVDDPVQVPPFPQDDDPPDPPPRPRDRPSSVVSSVVSNVLSVVCSVPVDPVSVVVSVVSCVVVVVVVPPPVDVVVVVVVVVVVVVVVVVVVVVVVVVVVVVCCVVVVVPDD

pLDDT: mean 72.29, std 14.19, range [38.69, 91.88]

Mean predicted aligned error: 14.13 Å